Protein AF-A0A8E8P7H0-F1 (afdb_monomer)

Radius of gyration: 23.92 Å; Cα contacts (8 Å, |Δi|>4): 1; chains: 1; bounding box: 66×27×50 Å

pLDDT: mean 86.95, std 15.3, range [48.97, 98.75]

InterPro domains:
  IPR006216 Photosystem II cytochrome b559, 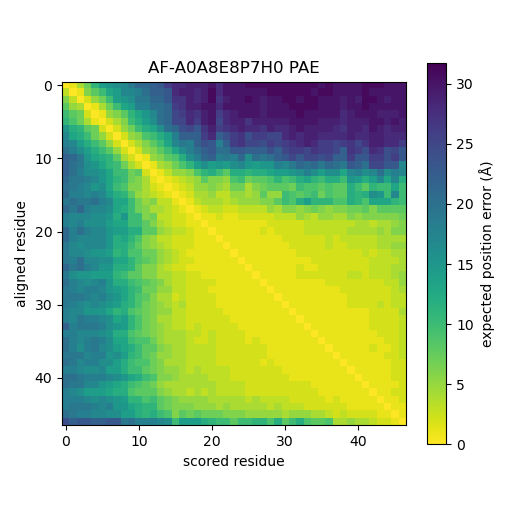conserved site [PS00537] (17-31)
  IPR006241 Photosystem II cytochrome b559, beta subunit [MF_00643] (9-47)
  IPR006241 Photosystem II cytochrome b559, beta subunit [PIRSF000037] (9-47)
  IPR006241 Photosystem II cytochrome b559, beta subunit [TIGR01333] (14-47)
  IPR013081 Photosystem II cytochrome b559, N-terminal [PF00283] (9-37)

Secondary structure (DSSP, 8-state):
-----S-------PPP---HHHHHHHHHHHHHHHHHHHHHHHTT---

Sequence (47 aa):
MVLGGPNQMTIDRTYPIFTVRWLAVHGLAVPTVFFLGSISAMQFIQR

Mean predicted aligned error: 10.17 Å

Structure (mmCIF, N/CA/C/O backbone):
data_AF-A0A8E8P7H0-F1
#
_entry.id   AF-A0A8E8P7H0-F1
#
loop_
_atom_site.group_PDB
_atom_site.id
_atom_site.type_symbol
_atom_site.label_atom_id
_atom_site.label_alt_id
_atom_site.label_comp_id
_atom_site.label_asym_id
_atom_site.label_entity_id
_atom_site.label_seq_id
_atom_site.pdbx_PDB_ins_code
_atom_site.Cartn_x
_atom_site.Cartn_y
_atom_site.Cartn_z
_atom_site.occupancy
_atom_site.B_iso_or_equiv
_atom_site.auth_seq_id
_atom_site.auth_comp_id
_atom_site.auth_asym_id
_atom_site.auth_atom_id
_atom_site.pdbx_PDB_model_num
ATOM 1 N N . MET A 1 1 ? 46.808 12.815 -30.249 1.00 48.97 1 MET A N 1
ATOM 2 C CA . MET A 1 1 ? 45.903 13.982 -30.256 1.00 48.97 1 MET A CA 1
ATOM 3 C C . MET A 1 1 ? 44.813 13.722 -29.228 1.00 48.97 1 MET A C 1
ATOM 5 O O . MET A 1 1 ? 43.867 13.006 -29.514 1.00 48.97 1 MET A O 1
ATOM 9 N N . VAL A 1 2 ? 45.031 14.178 -27.995 1.00 60.38 2 VAL A N 1
ATOM 10 C CA . VAL A 1 2 ? 44.080 14.048 -26.882 1.00 60.38 2 VAL A CA 1
ATOM 11 C C . VAL A 1 2 ? 43.237 15.317 -26.879 1.00 60.38 2 VAL A C 1
ATOM 13 O O . VAL A 1 2 ? 43.772 16.393 -26.634 1.00 60.38 2 VAL A O 1
ATOM 16 N N . LEU A 1 3 ? 41.944 15.208 -27.182 1.00 59.69 3 LEU A N 1
ATOM 17 C CA . LEU A 1 3 ? 40.994 16.310 -27.018 1.00 59.69 3 LEU A CA 1
ATOM 18 C C . LEU A 1 3 ? 40.219 16.102 -25.712 1.00 59.69 3 LEU A C 1
ATOM 20 O O . LEU A 1 3 ? 39.051 15.732 -25.718 1.00 59.69 3 LEU A O 1
ATOM 24 N N . GLY A 1 4 ? 40.895 16.295 -24.580 1.00 58.91 4 GLY A N 1
ATOM 25 C CA . GLY A 1 4 ? 40.233 16.452 -23.286 1.00 58.91 4 GLY A CA 1
ATOM 26 C C . GLY A 1 4 ? 39.824 17.912 -23.117 1.00 58.91 4 GLY A C 1
ATOM 27 O O . GLY A 1 4 ? 40.638 18.725 -22.689 1.00 58.91 4 GLY A O 1
ATOM 28 N N . GLY A 1 5 ? 38.599 18.257 -23.516 1.00 64.19 5 GLY A N 1
ATOM 29 C CA . GLY A 1 5 ? 38.029 19.586 -23.288 1.00 64.19 5 GLY A CA 1
ATOM 30 C C . GLY A 1 5 ? 37.489 19.725 -21.856 1.00 64.19 5 GLY A C 1
ATOM 31 O O . GLY A 1 5 ? 36.899 18.772 -21.342 1.00 64.19 5 GLY A O 1
ATOM 32 N N . PRO A 1 6 ? 37.661 20.881 -21.189 1.00 68.88 6 PRO A N 1
ATOM 33 C CA . PRO A 1 6 ? 37.005 21.142 -19.914 1.00 68.88 6 PRO A CA 1
ATOM 34 C C . PRO A 1 6 ? 35.496 21.287 -20.154 1.00 68.88 6 PRO A C 1
ATOM 36 O O . PRO A 1 6 ? 35.093 21.901 -21.140 1.00 68.88 6 PRO A O 1
ATOM 39 N N . ASN A 1 7 ? 34.680 20.763 -19.234 1.00 60.75 7 ASN A N 1
ATOM 40 C CA . ASN A 1 7 ? 33.202 20.790 -19.210 1.00 60.75 7 ASN A CA 1
ATOM 41 C C . ASN A 1 7 ? 32.472 19.532 -19.710 1.00 60.75 7 ASN A C 1
ATOM 43 O O . ASN A 1 7 ? 31.401 19.625 -20.310 1.00 60.75 7 ASN A O 1
ATOM 47 N N . GLN A 1 8 ? 32.952 18.342 -19.346 1.00 62.97 8 GLN A N 1
ATOM 48 C CA . GLN A 1 8 ? 32.091 17.159 -19.308 1.00 62.97 8 GLN A CA 1
ATOM 49 C C . GLN A 1 8 ? 31.145 17.235 -18.095 1.00 62.97 8 GLN A C 1
ATOM 51 O O . GLN A 1 8 ? 31.261 16.473 -17.140 1.00 62.97 8 GLN A O 1
A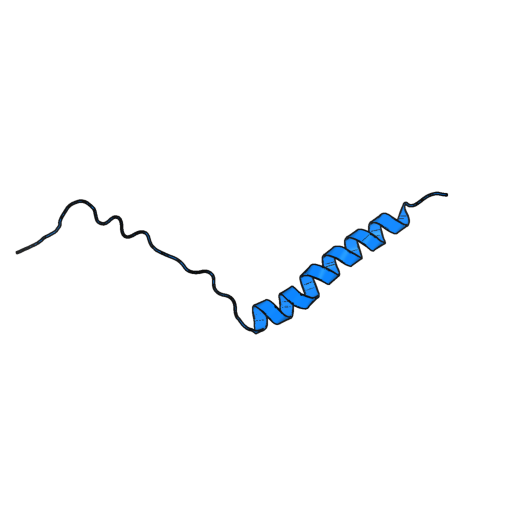TOM 56 N N . MET A 1 9 ? 30.174 18.153 -18.130 1.00 61.09 9 MET A N 1
ATOM 57 C CA . MET A 1 9 ? 28.949 17.998 -17.345 1.00 61.09 9 MET A CA 1
ATOM 58 C C . MET A 1 9 ? 28.100 16.904 -18.008 1.00 61.09 9 MET A C 1
ATOM 60 O O . MET A 1 9 ? 27.039 17.179 -18.570 1.00 61.09 9 MET A O 1
ATOM 64 N N . THR A 1 10 ? 28.569 15.652 -17.997 1.00 63.47 10 THR A N 1
ATOM 65 C CA . THR A 1 10 ? 27.679 14.508 -18.220 1.00 63.47 10 THR A CA 1
ATOM 66 C C . THR A 1 10 ? 26.756 14.439 -17.020 1.00 63.47 10 THR A C 1
ATOM 68 O O . THR A 1 10 ? 27.052 13.771 -16.035 1.00 63.47 10 THR A O 1
ATOM 71 N N . ILE A 1 11 ? 25.662 15.198 -17.080 1.00 70.38 11 ILE A N 1
ATOM 72 C CA . ILE A 1 11 ? 24.510 14.981 -16.216 1.00 70.38 11 ILE A CA 1
ATOM 73 C C . ILE A 1 11 ? 24.093 13.535 -16.491 1.00 70.38 11 ILE A C 1
ATOM 75 O O . ILE A 1 11 ? 23.525 13.248 -17.547 1.00 70.38 11 ILE A O 1
ATOM 79 N N . ASP A 1 12 ? 24.450 12.626 -15.589 1.00 71.50 12 ASP A N 1
ATOM 80 C CA . ASP A 1 12 ? 23.997 11.245 -15.632 1.00 71.50 12 ASP A CA 1
ATOM 81 C C . ASP A 1 12 ? 22.477 11.252 -15.428 1.00 71.50 12 ASP A C 1
ATOM 83 O O . ASP A 1 12 ? 21.964 11.346 -14.310 1.00 71.50 12 ASP A O 1
ATOM 87 N N . ARG A 1 13 ? 21.733 11.287 -16.539 1.00 75.00 13 ARG A N 1
ATOM 88 C CA . ARG A 1 13 ? 20.271 11.246 -16.529 1.00 75.00 13 ARG A CA 1
ATOM 89 C C . ARG A 1 13 ? 19.840 9.818 -16.227 1.00 75.00 13 ARG A C 1
ATOM 91 O O . ARG A 1 13 ? 19.543 9.041 -17.130 1.00 75.00 13 ARG A O 1
ATOM 98 N N . THR A 1 14 ? 19.763 9.500 -14.942 1.00 83.00 14 THR A N 1
ATOM 99 C CA . THR A 1 14 ? 19.081 8.295 -14.473 1.00 83.00 14 THR A CA 1
ATOM 100 C C . THR A 1 14 ? 17.572 8.485 -14.624 1.00 83.00 14 THR A C 1
ATOM 102 O O . THR A 1 14 ? 16.981 9.379 -14.016 1.00 83.00 14 THR A O 1
ATOM 105 N N . TYR A 1 15 ? 16.939 7.643 -15.438 1.00 84.88 15 TYR A N 1
ATOM 106 C CA . TYR A 1 15 ? 15.485 7.612 -15.577 1.00 84.88 15 TYR A CA 1
ATOM 107 C C . TYR A 1 15 ? 14.868 6.655 -14.552 1.00 84.88 15 TYR A C 1
ATOM 109 O O . TYR A 1 15 ? 15.437 5.591 -14.289 1.00 84.88 15 TYR A O 1
ATOM 117 N N . PRO A 1 16 ? 13.703 6.993 -13.974 1.00 85.62 16 PRO A N 1
ATOM 118 C CA . PRO A 1 16 ? 13.021 6.098 -13.053 1.00 85.62 16 PRO A CA 1
ATOM 119 C C . PRO A 1 16 ? 12.536 4.839 -13.782 1.00 85.62 16 PRO A C 1
ATOM 121 O O . PRO A 1 16 ? 12.062 4.899 -14.917 1.00 85.62 16 PRO A O 1
ATOM 124 N N . ILE A 1 17 ? 12.628 3.692 -13.108 1.00 86.19 17 ILE A N 1
ATOM 125 C CA . ILE A 1 17 ? 12.220 2.394 -13.652 1.00 86.19 17 ILE A CA 1
ATOM 126 C C . ILE A 1 17 ? 10.856 2.015 -13.072 1.00 86.19 17 ILE A C 1
ATOM 128 O O . ILE A 1 17 ? 10.740 1.715 -11.884 1.00 86.19 17 ILE A O 1
ATOM 132 N N . PHE A 1 18 ? 9.838 1.954 -13.931 1.00 93.62 18 PHE A N 1
ATOM 133 C CA . PHE A 1 18 ? 8.503 1.465 -13.586 1.00 93.62 18 PHE A CA 1
ATOM 134 C C . PHE A 1 18 ? 8.174 0.215 -14.402 1.00 93.62 18 PHE A C 1
ATOM 136 O O . PHE A 1 18 ? 7.975 0.277 -15.612 1.00 93.62 18 PHE A O 1
ATOM 143 N N . THR A 1 19 ? 8.121 -0.940 -13.738 1.00 95.81 19 THR A N 1
ATOM 144 C CA . THR A 1 19 ? 7.718 -2.207 -14.366 1.00 95.81 19 THR A CA 1
ATOM 145 C C . THR A 1 19 ? 6.230 -2.473 -14.149 1.00 95.81 19 THR A C 1
ATOM 147 O O . THR A 1 19 ? 5.632 -1.967 -13.199 1.00 95.81 19 THR A O 1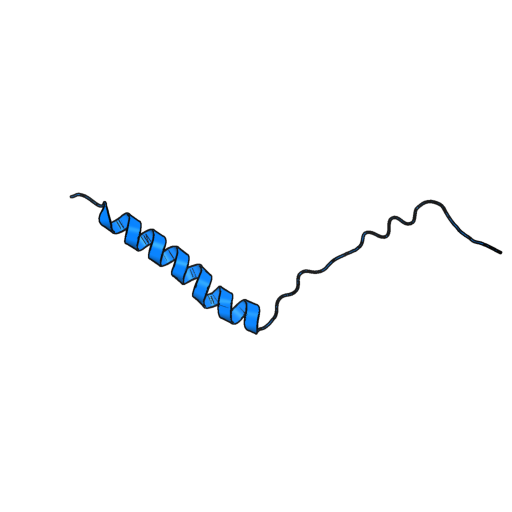
ATOM 150 N N . VAL A 1 20 ? 5.628 -3.339 -14.971 1.00 96.75 20 VAL A N 1
ATOM 151 C CA . VAL A 1 20 ? 4.234 -3.787 -14.770 1.00 96.75 20 VAL A CA 1
ATOM 152 C C . VAL A 1 20 ? 4.044 -4.385 -13.375 1.00 96.75 20 VAL A C 1
ATOM 154 O O . VAL A 1 20 ? 3.067 -4.088 -12.695 1.00 96.75 20 VAL A O 1
ATOM 157 N N . ARG A 1 21 ? 5.024 -5.164 -12.900 1.00 95.44 21 ARG A N 1
ATOM 158 C CA . ARG A 1 21 ? 5.025 -5.701 -11.535 1.00 95.44 21 ARG A CA 1
ATOM 159 C C . ARG A 1 21 ? 5.049 -4.590 -10.485 1.00 95.44 21 ARG A C 1
ATOM 161 O O . ARG A 1 21 ? 4.329 -4.690 -9.498 1.00 95.44 21 ARG A O 1
ATOM 168 N N . TRP A 1 22 ? 5.866 -3.552 -10.677 1.00 96.69 22 TRP A N 1
ATOM 169 C CA . TRP A 1 22 ? 5.915 -2.415 -9.755 1.00 96.69 22 TRP A CA 1
ATOM 170 C C . TRP A 1 22 ? 4.542 -1.747 -9.642 1.00 96.69 22 TRP A C 1
ATOM 172 O O . TRP A 1 22 ? 4.066 -1.546 -8.526 1.00 96.69 22 TRP A O 1
ATOM 182 N N . LEU A 1 23 ? 3.875 -1.500 -10.772 1.00 96.75 23 LEU A N 1
ATOM 183 C CA . LEU A 1 23 ? 2.530 -0.918 -10.803 1.00 96.75 23 LEU A CA 1
ATOM 184 C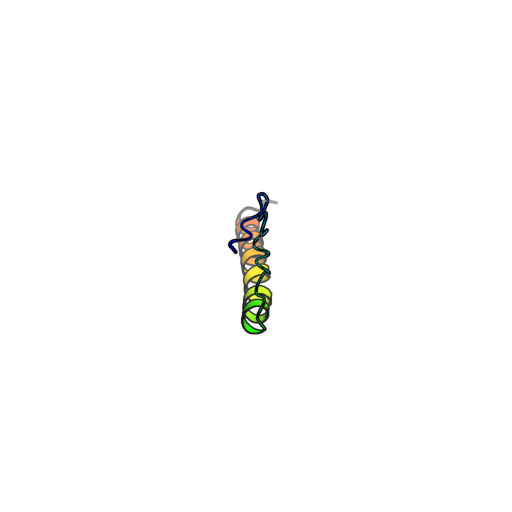 C . LEU A 1 23 ? 1.490 -1.833 -10.148 1.00 96.75 23 LEU A C 1
ATOM 186 O O . LEU A 1 23 ? 0.691 -1.359 -9.348 1.00 96.75 23 LEU A O 1
ATOM 190 N N . ALA A 1 24 ? 1.528 -3.138 -10.430 1.00 97.44 24 ALA A N 1
ATOM 191 C CA . ALA A 1 24 ? 0.604 -4.108 -9.844 1.00 97.44 24 ALA A CA 1
ATOM 192 C C . ALA A 1 24 ? 0.722 -4.173 -8.312 1.00 97.44 24 ALA A C 1
ATOM 194 O O . ALA A 1 24 ? -0.288 -4.195 -7.612 1.00 97.44 24 ALA A O 1
ATOM 195 N N . VAL A 1 25 ? 1.950 -4.152 -7.780 1.00 97.56 25 VAL A N 1
ATOM 196 C CA . VAL A 1 25 ? 2.185 -4.138 -6.328 1.00 97.56 25 VAL A CA 1
ATOM 197 C C . VAL A 1 25 ? 1.721 -2.819 -5.717 1.00 97.56 25 VAL A C 1
ATOM 199 O O . VAL A 1 25 ? 0.972 -2.834 -4.744 1.00 97.56 25 VAL A O 1
ATOM 202 N N . HIS A 1 26 ? 2.123 -1.676 -6.279 1.00 97.12 26 HIS A N 1
ATOM 203 C CA . HIS A 1 26 ? 1.799 -0.372 -5.692 1.00 97.12 26 HIS A CA 1
ATOM 204 C C . HIS A 1 26 ? 0.317 -0.011 -5.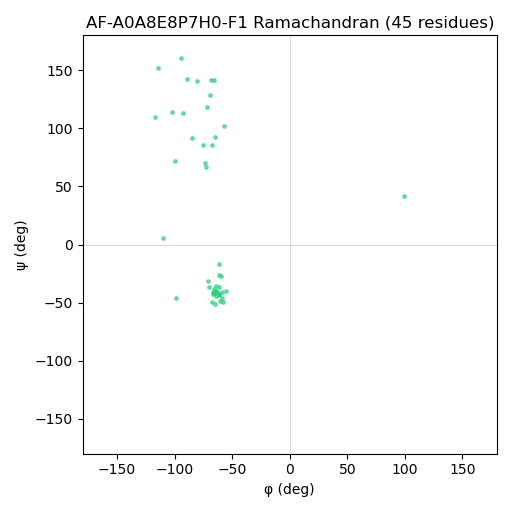828 1.00 97.12 26 HIS A C 1
ATOM 206 O O . HIS A 1 26 ? -0.230 0.612 -4.921 1.00 97.12 26 HIS A O 1
ATOM 212 N N . GLY A 1 27 ? -0.351 -0.463 -6.892 1.00 97.75 27 GLY A N 1
ATOM 213 C CA . GLY A 1 27 ? -1.788 -0.274 -7.085 1.00 97.75 27 GLY A CA 1
ATOM 214 C C . GLY A 1 27 ? -2.643 -0.924 -5.994 1.00 97.75 27 GLY A C 1
ATOM 215 O O . GLY A 1 27 ? -3.729 -0.433 -5.712 1.00 97.75 27 GLY A O 1
ATOM 216 N N . LEU A 1 28 ? -2.146 -1.980 -5.340 1.00 98.19 28 LEU A N 1
ATOM 217 C CA . LEU A 1 28 ? -2.819 -2.616 -4.202 1.00 98.19 28 LEU A CA 1
ATOM 218 C C . LEU A 1 28 ? -2.244 -2.155 -2.860 1.00 98.19 28 LEU A C 1
ATOM 220 O O . LEU A 1 28 ? -2.993 -1.820 -1.942 1.00 98.19 28 LEU A O 1
ATOM 224 N N . ALA A 1 29 ? -0.917 -2.118 -2.735 1.00 98.25 29 ALA A N 1
ATOM 225 C CA . ALA A 1 29 ? -0.247 -1.845 -1.470 1.00 98.25 29 ALA A CA 1
ATOM 226 C C . ALA A 1 29 ? -0.489 -0.412 -0.970 1.00 98.25 29 ALA A C 1
ATOM 228 O O . ALA A 1 29 ? -0.768 -0.232 0.215 1.00 98.25 29 ALA A O 1
ATOM 229 N N . VAL A 1 30 ? -0.436 0.597 -1.852 1.00 98.44 30 VAL A N 1
ATOM 230 C CA . VAL A 1 30 ? -0.609 2.004 -1.448 1.00 98.44 30 VAL A CA 1
ATOM 231 C C . VAL A 1 30 ? -2.022 2.259 -0.905 1.00 98.44 30 VAL A C 1
ATOM 233 O O . VAL A 1 30 ? -2.125 2.737 0.229 1.00 98.44 30 VAL A O 1
ATOM 236 N N . PRO A 1 31 ? -3.115 1.884 -1.607 1.00 98.25 31 PRO A N 1
ATOM 237 C CA . PRO A 1 31 ? -4.456 2.014 -1.041 1.00 98.25 31 PRO A CA 1
ATOM 238 C C . PRO A 1 31 ? -4.651 1.183 0.231 1.00 98.25 31 PRO A C 1
ATOM 240 O O . PRO A 1 31 ? -5.294 1.650 1.165 1.00 98.25 31 PRO A O 1
ATOM 243 N N . THR A 1 32 ? -4.067 -0.017 0.317 1.00 98.56 32 THR A N 1
ATOM 244 C CA . THR A 1 32 ? -4.194 -0.875 1.509 1.00 98.56 32 THR A CA 1
ATOM 245 C C . THR A 1 32 ? -3.632 -0.199 2.757 1.00 98.56 32 THR A C 1
ATOM 247 O O . THR A 1 32 ? -4.312 -0.141 3.780 1.00 98.56 32 THR A O 1
ATOM 250 N N . VAL A 1 33 ? -2.419 0.359 2.682 1.00 98.56 33 VAL A N 1
ATOM 251 C CA . VAL A 1 33 ? -1.807 1.068 3.819 1.00 98.56 33 VAL A CA 1
ATOM 252 C C . VAL A 1 33 ? -2.628 2.303 4.203 1.00 98.56 33 VAL A C 1
ATOM 254 O O . VAL A 1 33 ? -2.848 2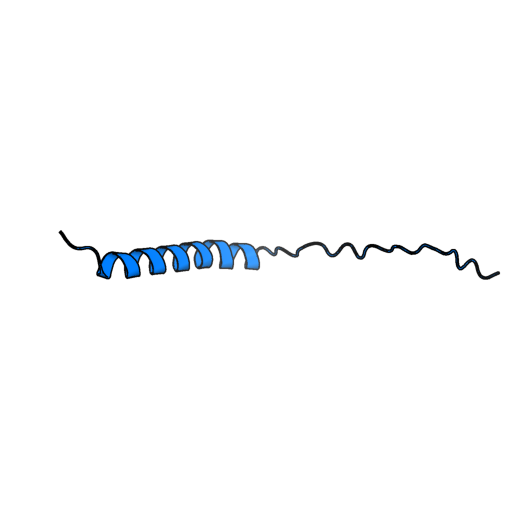.538 5.392 1.00 98.56 33 VAL A O 1
ATOM 257 N N . PHE A 1 34 ? -3.139 3.050 3.218 1.00 98.44 34 PHE A N 1
ATOM 258 C CA . PHE A 1 34 ? -4.032 4.186 3.463 1.00 98.44 34 PHE A CA 1
ATOM 259 C C . PHE A 1 34 ? -5.289 3.764 4.239 1.00 98.44 34 PHE A C 1
ATOM 261 O O . PHE A 1 34 ? -5.609 4.356 5.273 1.00 98.44 34 PHE A O 1
ATOM 268 N N . PHE A 1 35 ? -5.971 2.706 3.792 1.00 98.50 35 PHE A N 1
ATOM 269 C CA . PHE A 1 35 ? -7.180 2.228 4.455 1.00 98.50 35 PHE A CA 1
ATOM 270 C C . PHE A 1 35 ? -6.901 1.685 5.854 1.00 98.50 35 PHE A C 1
ATOM 272 O O . PHE A 1 35 ? -7.640 2.021 6.776 1.00 98.50 35 PHE A O 1
ATOM 279 N N . LEU A 1 36 ? -5.824 0.925 6.055 1.00 98.75 36 LEU A N 1
ATOM 280 C CA . LEU A 1 36 ? -5.444 0.450 7.388 1.00 98.75 36 LEU A CA 1
ATOM 281 C C . LEU A 1 36 ? -5.197 1.610 8.364 1.00 98.75 36 LEU A C 1
ATOM 283 O O . LEU A 1 36 ? -5.656 1.547 9.503 1.00 98.75 36 LEU A O 1
ATOM 287 N N . GLY A 1 37 ? -4.545 2.687 7.913 1.00 98.19 37 GLY A N 1
ATOM 288 C CA . GLY A 1 37 ? -4.386 3.913 8.702 1.00 98.19 37 GLY A CA 1
ATOM 289 C C . GLY A 1 37 ? -5.718 4.606 9.009 1.00 98.19 37 GLY A C 1
ATOM 290 O O . GLY A 1 37 ? -5.941 5.066 10.125 1.00 98.19 37 GLY A O 1
ATOM 291 N N . SER A 1 38 ? -6.644 4.642 8.048 1.00 98.50 38 SER A N 1
ATOM 292 C CA . SER A 1 38 ? -7.981 5.199 8.290 1.00 98.50 38 SER A CA 1
ATOM 293 C C . SER A 1 38 ? -8.796 4.362 9.290 1.00 98.50 38 SER A C 1
ATOM 295 O O . SER A 1 38 ? -9.425 4.917 10.186 1.00 98.50 38 SER A O 1
ATOM 297 N N . ILE A 1 39 ? -8.737 3.029 9.200 1.00 98.44 39 ILE A N 1
ATOM 298 C CA . ILE A 1 39 ? -9.465 2.099 10.077 1.00 98.44 39 ILE A CA 1
ATOM 299 C C . ILE A 1 39 ? -8.891 2.114 11.496 1.00 98.44 39 ILE A C 1
ATOM 301 O O . ILE A 1 39 ? -9.644 2.013 12.468 1.00 98.44 39 ILE A O 1
ATOM 305 N N . SER A 1 40 ? -7.571 2.259 11.639 1.00 98.44 40 SER A N 1
ATOM 306 C CA . SER A 1 40 ? -6.953 2.414 12.956 1.00 98.44 40 SER A CA 1
ATOM 307 C C . SER A 1 40 ? -7.381 3.725 13.622 1.00 98.44 40 SER A C 1
ATOM 309 O O . SER A 1 40 ? -7.687 3.722 14.811 1.00 98.44 40 SER A O 1
ATOM 311 N N . ALA A 1 41 ? -7.514 4.818 12.861 1.00 98.19 41 ALA A N 1
ATOM 312 C CA . ALA A 1 41 ? -8.051 6.079 13.373 1.00 98.19 41 ALA A CA 1
ATOM 313 C C . ALA A 1 41 ? -9.520 5.956 13.816 1.00 98.19 41 ALA A C 1
ATOM 315 O O . ALA A 1 41 ? -9.907 6.539 14.830 1.00 98.19 41 ALA A O 1
ATOM 316 N N . MET A 1 42 ? -10.327 5.151 13.112 1.00 98.50 42 MET A N 1
ATOM 317 C CA . MET A 1 42 ? -11.727 4.906 13.487 1.00 98.50 42 MET A CA 1
ATOM 318 C C . MET A 1 42 ? -11.877 4.291 14.884 1.00 98.50 42 MET A C 1
ATOM 320 O O . MET A 1 42 ? -12.889 4.543 15.533 1.00 98.50 42 MET A O 1
ATOM 324 N N . GLN A 1 43 ? -10.874 3.555 15.383 1.00 97.62 43 GLN A N 1
ATOM 325 C CA . GLN A 1 43 ? -10.912 2.967 16.732 1.00 97.62 43 GLN A CA 1
ATOM 326 C C . GLN A 1 43 ? -11.006 4.017 17.852 1.00 97.62 43 GLN A C 1
ATOM 328 O O . GLN A 1 43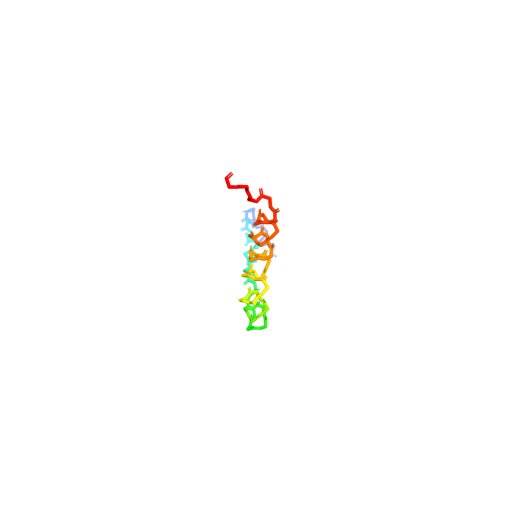 ? -11.352 3.673 18.979 1.00 97.62 43 GLN A O 1
ATOM 333 N N . PHE A 1 44 ? -10.708 5.287 17.560 1.00 97.56 44 PHE A N 1
ATOM 334 C CA . PHE A 1 44 ? -10.692 6.376 18.540 1.00 97.56 44 PHE A CA 1
ATOM 335 C C . PHE A 1 44 ? -11.831 7.389 18.360 1.00 97.56 44 PHE A C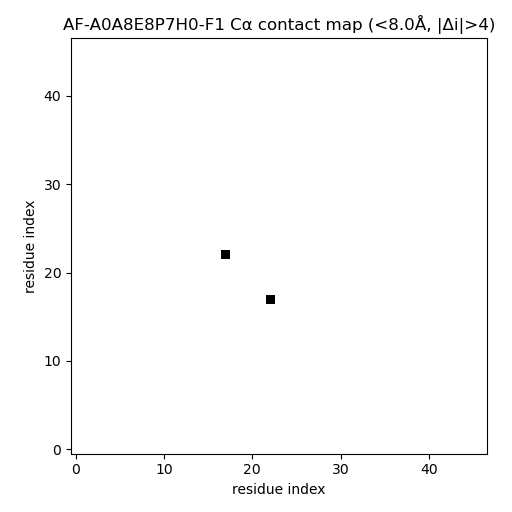 1
ATOM 337 O O . PHE A 1 44 ? -11.861 8.398 19.066 1.00 97.56 44 PHE A O 1
ATOM 344 N N . ILE A 1 45 ? -12.767 7.149 17.436 1.00 97.12 45 ILE A N 1
ATOM 345 C CA . ILE A 1 45 ? -13.929 8.025 17.250 1.00 97.12 45 ILE A CA 1
ATOM 346 C C . ILE A 1 45 ? -14.861 7.891 18.461 1.00 97.12 45 ILE A C 1
ATOM 348 O O . ILE A 1 45 ? -15.249 6.790 18.849 1.00 97.12 45 ILE A O 1
ATOM 352 N N . GLN A 1 46 ? -15.238 9.029 19.042 1.00 96.00 46 GLN A N 1
ATOM 353 C CA . GLN A 1 46 ? -16.198 9.131 20.144 1.00 96.00 46 GLN A CA 1
ATOM 354 C C . GLN A 1 46 ? -17.453 9.877 19.662 1.00 96.00 46 GLN A C 1
ATOM 356 O O . GLN A 1 46 ? -17.372 10.664 18.718 1.00 96.00 46 GLN A O 1
ATOM 361 N N . ARG A 1 47 ? -18.606 9.585 20.276 1.00 91.25 47 ARG A N 1
ATOM 362 C CA . ARG A 1 47 ? -19.911 10.199 19.964 1.00 91.25 47 ARG A CA 1
ATOM 363 C C . ARG A 1 47 ? -20.158 11.475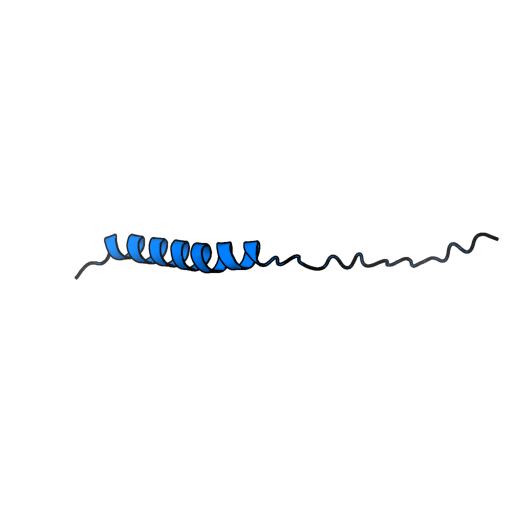 20.757 1.00 91.25 47 ARG A C 1
ATOM 365 O O . ARG A 1 47 ? -19.704 11.513 21.922 1.00 91.25 47 ARG A O 1
#

Foldseek 3Di:
DDPPDPDPPPPVPDDDDDDPVNCVCCVPVVVVVVVVVVVVVVVPDDD

Solvent-accessible surface area (backbone atoms only — not comparable to full-atom values): 3263 Å² total; per-residue (Å²): 138,84,85,82,69,92,78,81,76,72,74,81,81,79,74,88,88,84,48,74,67,54,51,60,50,48,70,50,50,53,58,49,54,53,49,53,56,53,56,58,54,57,76,70,70,81,136

Organism: NCBI:txid516067